Protein AF-A0A4R8RI60-F1 (afdb_monomer)

pLDDT: mean 94.23, std 3.56, range [72.38, 98.56]

Structure (mmCIF, N/CA/C/O backbone):
data_AF-A0A4R8RI60-F1
#
_entry.id   AF-A0A4R8RI60-F1
#
loop_
_atom_site.group_PDB
_atom_site.id
_atom_site.type_symbol
_atom_site.label_atom_id
_atom_site.label_alt_id
_atom_site.label_comp_id
_atom_site.label_asym_id
_atom_site.label_entity_id
_atom_site.label_seq_id
_atom_site.pdbx_PDB_ins_code
_atom_site.Cartn_x
_atom_site.Cartn_y
_atom_site.Cartn_z
_atom_site.occupancy
_atom_site.B_iso_or_equiv
_atom_site.auth_seq_id
_atom_site.auth_comp_id
_atom_site.auth_asym_id
_atom_site.auth_atom_id
_atom_site.pdbx_PDB_model_num
ATOM 1 N N . MET A 1 1 ? -1.796 17.249 -9.028 1.00 81.56 1 MET A N 1
ATOM 2 C CA . MET A 1 1 ? -2.046 16.833 -10.433 1.00 81.56 1 MET A CA 1
ATOM 3 C C . MET A 1 1 ? -3.137 15.763 -10.494 1.00 81.56 1 MET A C 1
ATOM 5 O O . MET A 1 1 ? -3.587 15.323 -9.443 1.00 81.56 1 MET A O 1
ATOM 9 N N . GLU A 1 2 ? -3.568 15.340 -11.691 1.00 94.56 2 GLU A N 1
ATOM 10 C CA . GLU A 1 2 ? -4.507 14.212 -11.877 1.00 94.56 2 GLU A CA 1
ATOM 11 C C . GLU A 1 2 ? -4.048 12.953 -11.120 1.00 94.56 2 GLU A C 1
ATOM 13 O O . GLU A 1 2 ? -4.839 12.327 -10.418 1.00 94.56 2 GLU A O 1
ATOM 18 N N . ILE A 1 3 ? -2.743 12.655 -11.160 1.00 94.75 3 ILE A N 1
ATOM 19 C CA . ILE A 1 3 ? -2.141 11.524 -10.442 1.00 94.75 3 ILE A CA 1
ATOM 20 C C . ILE A 1 3 ? -2.345 11.604 -8.921 1.00 94.75 3 ILE A C 1
ATOM 22 O O . ILE A 1 3 ? -2.691 10.605 -8.296 1.00 94.75 3 ILE A O 1
ATOM 26 N N . ASP A 1 4 ? -2.207 12.785 -8.316 1.00 95.25 4 ASP A N 1
ATOM 27 C CA . ASP A 1 4 ? -2.371 12.947 -6.865 1.00 95.25 4 ASP A CA 1
ATOM 28 C C . ASP A 1 4 ? -3.836 12.841 -6.450 1.00 95.25 4 ASP A C 1
ATOM 30 O O . ASP A 1 4 ? -4.146 12.285 -5.398 1.00 95.25 4 ASP A O 1
ATOM 34 N N . ALA A 1 5 ? -4.750 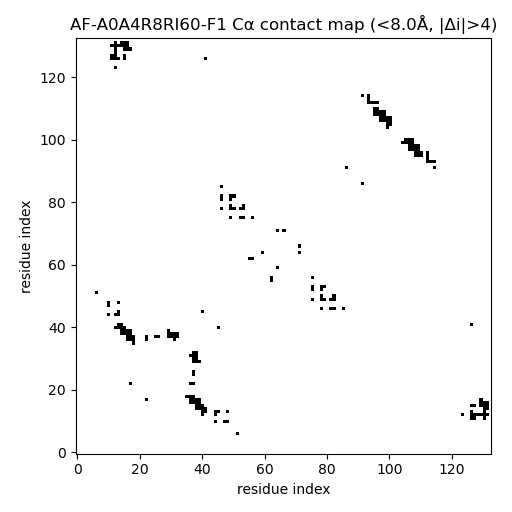13.333 -7.291 1.00 96.38 5 ALA A N 1
ATOM 35 C CA . ALA A 1 5 ? -6.180 13.160 -7.076 1.00 96.38 5 ALA A CA 1
ATOM 36 C C . ALA A 1 5 ? -6.574 11.674 -7.144 1.00 96.38 5 ALA A C 1
ATOM 38 O O . ALA A 1 5 ? -7.338 11.205 -6.298 1.00 96.38 5 ALA A O 1
ATOM 39 N N . ALA A 1 6 ? -6.005 10.920 -8.091 1.00 97.00 6 ALA A N 1
ATOM 40 C CA . ALA A 1 6 ? -6.218 9.481 -8.203 1.00 97.00 6 ALA A CA 1
ATOM 41 C C . ALA A 1 6 ? -5.693 8.724 -6.970 1.00 97.00 6 ALA A C 1
ATOM 43 O O . ALA A 1 6 ? -6.428 7.922 -6.395 1.00 97.00 6 ALA A O 1
ATOM 44 N N . TRP A 1 7 ? -4.475 9.024 -6.502 1.00 96.94 7 TRP A N 1
ATOM 45 C CA . TRP A 1 7 ? -3.923 8.420 -5.280 1.00 96.94 7 TRP A CA 1
ATOM 46 C C . TRP A 1 7 ? -4.722 8.780 -4.030 1.00 96.94 7 TRP A C 1
ATOM 48 O O . TRP A 1 7 ? -5.006 7.906 -3.214 1.00 96.94 7 TRP A O 1
ATOM 58 N N . LYS A 1 8 ? -5.152 10.038 -3.897 1.00 94.19 8 LYS A N 1
ATOM 59 C CA . LYS A 1 8 ? -6.011 10.464 -2.787 1.00 94.19 8 LYS A CA 1
ATOM 60 C C . LYS A 1 8 ? -7.351 9.725 -2.792 1.00 94.19 8 LYS A C 1
ATOM 62 O O . LYS A 1 8 ? -7.833 9.341 -1.733 1.00 94.19 8 LYS A O 1
ATOM 67 N N . SER A 1 9 ? -7.944 9.507 -3.968 1.00 94.94 9 SER A N 1
ATOM 68 C CA . SER A 1 9 ? -9.167 8.709 -4.092 1.00 94.94 9 SER A CA 1
ATOM 69 C C . SER A 1 9 ? -8.929 7.241 -3.742 1.00 94.94 9 SER A C 1
ATOM 71 O O . SER A 1 9 ? -9.738 6.658 -3.027 1.00 94.94 9 SER A O 1
ATOM 73 N N . LEU A 1 10 ? -7.821 6.657 -4.207 1.00 95.69 10 LEU A N 1
ATOM 74 C CA . LEU A 1 10 ? -7.466 5.264 -3.942 1.00 95.69 10 LEU A CA 1
ATOM 75 C C . LEU A 1 10 ? -7.226 4.994 -2.450 1.00 95.69 10 LEU A C 1
ATOM 77 O O . LEU A 1 10 ? -7.577 3.922 -1.974 1.00 95.69 10 LEU A O 1
ATOM 81 N N . LEU A 1 11 ? -6.652 5.958 -1.727 1.00 95.50 11 LEU A N 1
ATOM 82 C CA . LEU A 1 11 ? -6.339 5.856 -0.297 1.00 95.50 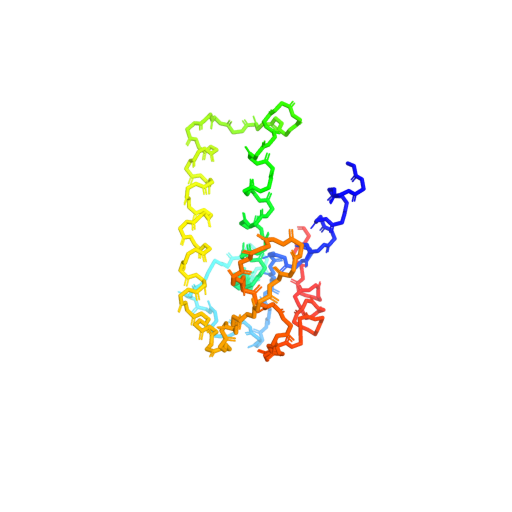11 LEU A CA 1
ATOM 83 C C . LEU A 1 11 ? -7.493 6.278 0.622 1.00 95.50 11 LEU A C 1
ATOM 85 O O . LEU A 1 11 ? -7.338 6.302 1.845 1.00 95.50 11 LEU A O 1
ATOM 89 N N . LYS A 1 12 ? -8.669 6.589 0.072 1.00 93.31 12 LYS A N 1
ATOM 90 C CA . LYS A 1 12 ? -9.867 6.779 0.889 1.00 93.31 12 LYS A CA 1
ATOM 91 C C . LYS A 1 12 ? -10.157 5.469 1.636 1.00 93.31 12 LYS A C 1
ATOM 93 O O . LYS A 1 12 ? -10.212 4.409 1.024 1.00 93.31 12 LYS A O 1
ATOM 98 N N . GLY A 1 13 ? -10.292 5.535 2.959 1.00 90.50 13 GLY A N 1
ATOM 99 C CA . GLY A 1 13 ? -10.374 4.344 3.819 1.00 90.50 13 GLY A CA 1
ATOM 100 C C . GLY A 1 13 ? -9.029 3.855 4.370 1.00 90.50 13 GLY A C 1
ATOM 101 O O . GLY A 1 13 ? -8.978 2.796 4.985 1.00 90.50 13 GLY A O 1
ATOM 102 N N . GLN A 1 14 ? -7.930 4.596 4.173 1.00 92.94 14 GLN A N 1
ATOM 103 C CA . GLN A 1 14 ? -6.637 4.269 4.791 1.00 92.94 14 GLN A CA 1
ATOM 104 C C . GLN A 1 14 ? -6.705 4.241 6.319 1.00 92.94 14 GLN A C 1
ATOM 106 O O . GLN A 1 14 ? -6.113 3.363 6.940 1.00 92.94 14 GLN A O 1
ATOM 111 N N . TYR A 1 15 ? -7.436 5.186 6.905 1.00 93.19 15 TYR A N 1
ATOM 112 C CA . TYR A 1 15 ? -7.721 5.233 8.332 1.00 93.19 15 TYR A CA 1
ATOM 113 C C . TYR A 1 15 ? -9.219 5.059 8.526 1.00 93.19 15 TYR A C 1
ATOM 115 O O . TYR A 1 15 ? -10.021 5.715 7.855 1.00 93.19 15 TYR A O 1
ATOM 123 N N . MET A 1 16 ? -9.588 4.153 9.418 1.00 94.12 16 MET A N 1
ATOM 124 C CA . MET A 1 16 ? -10.966 3.743 9.625 1.00 94.12 16 MET A CA 1
ATOM 125 C C . MET A 1 16 ? -11.308 3.781 11.106 1.00 94.12 16 MET A C 1
ATOM 127 O O . MET A 1 16 ? -10.444 3.578 11.961 1.00 94.12 16 MET A O 1
ATOM 131 N N . ASN A 1 17 ? -12.590 3.977 11.389 1.00 94.31 17 ASN A N 1
ATOM 132 C CA . ASN A 1 17 ? -13.138 3.928 12.735 1.00 94.31 17 ASN A CA 1
ATOM 133 C C . ASN A 1 17 ? -14.124 2.764 12.846 1.00 94.31 17 ASN A C 1
ATOM 135 O O . ASN A 1 17 ? -15.140 2.744 12.154 1.00 94.31 17 ASN A O 1
ATOM 139 N N . LEU A 1 18 ? -13.849 1.820 13.747 1.00 94.19 18 LEU A N 1
ATOM 140 C CA . LEU A 1 18 ? -14.807 0.780 14.119 1.00 94.19 18 LEU A CA 1
ATOM 141 C C . LEU A 1 18 ? -15.616 1.215 15.337 1.00 94.19 18 LEU A C 1
ATOM 143 O O . LEU A 1 18 ? -15.089 1.819 16.279 1.00 94.19 18 LEU A O 1
ATOM 147 N N . VAL A 1 19 ? -16.900 0.858 15.336 1.00 92.12 19 VAL A N 1
ATOM 148 C CA . VAL A 1 19 ? -17.859 1.245 16.376 1.00 92.12 19 VAL A CA 1
ATOM 149 C C . VAL A 1 19 ? -18.725 0.071 16.824 1.00 92.12 19 VAL A C 1
ATOM 151 O O . VAL A 1 19 ? -18.872 -0.936 16.133 1.00 92.12 19 VAL A O 1
ATOM 154 N N . GLY A 1 20 ? -19.323 0.201 18.010 1.00 88.12 20 GLY A N 1
ATOM 155 C CA . GLY A 1 20 ? -20.272 -0.779 18.538 1.00 88.12 20 GLY A CA 1
ATOM 156 C C . GLY A 1 20 ? -19.705 -2.201 18.607 1.00 88.12 20 GLY A C 1
ATOM 157 O O . GLY A 1 20 ? -18.579 -2.419 19.054 1.00 88.12 20 GLY A O 1
ATOM 158 N N . ASN A 1 21 ? -20.502 -3.178 18.168 1.00 90.94 21 ASN A N 1
ATOM 159 C CA . ASN A 1 21 ? -20.146 -4.598 18.251 1.00 90.94 21 ASN A CA 1
ATOM 160 C C . ASN A 1 21 ? -18.989 -4.987 17.319 1.00 90.94 21 ASN A C 1
ATOM 162 O O . ASN A 1 21 ? -18.258 -5.929 17.627 1.00 90.94 21 ASN A O 1
ATOM 166 N N . GLU A 1 22 ? -18.800 -4.272 16.209 1.00 91.31 22 GLU A N 1
ATOM 167 C CA . GLU A 1 22 ? -17.715 -4.534 15.258 1.00 91.31 22 GLU A CA 1
ATOM 168 C C . GLU A 1 22 ? -16.338 -4.292 15.889 1.00 91.31 22 GLU A C 1
ATOM 170 O O . GLU A 1 22 ? -15.397 -5.052 15.668 1.00 91.31 22 GLU A O 1
ATOM 175 N N . ALA A 1 23 ? -16.244 -3.304 16.781 1.00 93.25 23 ALA A N 1
ATOM 176 C CA . ALA A 1 23 ? -15.014 -2.967 17.487 1.00 93.25 23 ALA A CA 1
ATOM 177 C C . ALA A 1 23 ? -14.704 -3.872 18.693 1.00 93.25 23 ALA A C 1
ATOM 179 O O . ALA A 1 23 ? -13.689 -3.680 19.359 1.00 93.25 23 ALA A O 1
ATOM 180 N N . SER A 1 24 ? -15.557 -4.854 19.005 1.00 92.62 24 SER A N 1
ATOM 181 C CA . SER A 1 24 ? -15.422 -5.684 20.214 1.00 92.62 24 SER A CA 1
ATOM 182 C C . SER A 1 24 ? -14.073 -6.406 20.309 1.00 92.62 24 SER A C 1
ATOM 184 O O . SER A 1 24 ? -13.505 -6.503 21.395 1.00 92.62 24 SER A O 1
ATOM 186 N N . SER A 1 25 ? -13.524 -6.843 19.174 1.00 92.81 25 SER A N 1
ATOM 187 C CA . SER A 1 25 ? -12.201 -7.480 19.096 1.00 92.81 25 SER A CA 1
ATOM 188 C C . SER A 1 25 ? -11.026 -6.499 19.192 1.00 92.81 25 SER A C 1
ATOM 190 O O . SER A 1 25 ? -9.895 -6.927 19.399 1.00 92.81 25 SER A O 1
ATOM 192 N N . MET A 1 26 ? -11.273 -5.194 19.055 1.00 94.19 26 MET A N 1
ATOM 193 C CA . MET A 1 26 ? -10.241 -4.152 19.057 1.00 94.19 26 MET A CA 1
ATOM 194 C C . MET A 1 26 ? -10.021 -3.519 20.436 1.00 94.19 26 MET A C 1
ATOM 196 O O . MET A 1 26 ? -9.059 -2.772 20.635 1.00 94.19 26 MET A O 1
ATOM 200 N N . VAL A 1 27 ? -10.883 -3.816 21.412 1.00 92.25 27 VAL A N 1
ATOM 201 C CA . VAL A 1 27 ? -10.786 -3.270 22.771 1.00 92.25 27 VAL A CA 1
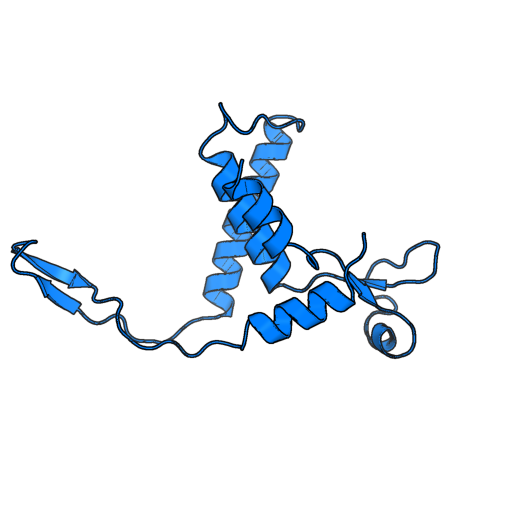ATOM 202 C C . VAL A 1 27 ? -9.464 -3.693 23.417 1.00 92.25 27 VAL A C 1
ATOM 204 O O . VAL A 1 27 ? -9.208 -4.877 23.602 1.00 92.25 27 VAL A O 1
ATOM 207 N N . GLY A 1 28 ? -8.622 -2.716 23.763 1.00 92.50 28 GLY A N 1
ATOM 208 C CA . GLY A 1 28 ? -7.294 -2.957 24.345 1.00 92.50 28 GLY A CA 1
ATOM 209 C C . GLY A 1 28 ? -6.209 -3.353 23.335 1.00 92.50 28 GLY A C 1
ATOM 210 O O . GLY A 1 28 ? -5.059 -3.517 23.732 1.00 92.50 28 GLY A O 1
ATOM 211 N N . HIS A 1 29 ? -6.549 -3.469 22.048 1.00 93.50 29 HIS A N 1
ATOM 212 C CA . HIS A 1 29 ? -5.621 -3.830 20.971 1.00 93.50 29 HIS A CA 1
ATOM 213 C C . HIS A 1 29 ? -5.298 -2.670 20.025 1.00 93.50 29 HIS A C 1
ATOM 215 O O . HIS A 1 29 ? -4.325 -2.752 19.279 1.00 93.50 29 HIS A O 1
ATOM 221 N N . THR A 1 30 ? -6.079 -1.591 20.065 1.00 93.94 30 THR A N 1
ATOM 222 C CA . THR A 1 30 ? -5.822 -0.378 19.286 1.00 93.94 30 THR A CA 1
ATOM 223 C C . THR A 1 30 ? -6.178 0.886 20.068 1.00 93.94 30 THR A C 1
ATOM 225 O O . THR A 1 30 ? -6.713 0.827 21.180 1.00 93.94 30 THR A O 1
ATOM 228 N N . TRP A 1 31 ? -5.864 2.036 19.476 1.00 93.25 31 TRP A N 1
ATOM 229 C CA . TRP A 1 31 ? -6.214 3.345 19.998 1.00 93.25 31 TRP A CA 1
ATOM 230 C C . TRP A 1 31 ? -7.726 3.582 19.952 1.00 93.25 31 TRP A C 1
ATOM 232 O O . TRP A 1 31 ? -8.393 3.300 18.953 1.00 93.25 31 TRP A O 1
ATOM 242 N N . LYS A 1 32 ? -8.254 4.134 21.045 1.00 94.12 32 LYS A N 1
ATOM 243 C CA . LYS A 1 32 ? -9.639 4.580 21.152 1.00 94.12 32 LYS A CA 1
ATOM 244 C C . LYS A 1 32 ? -9.658 6.103 21.191 1.00 94.12 32 LYS A C 1
ATOM 246 O O . LYS A 1 32 ? -9.012 6.683 22.061 1.00 94.12 32 LYS A O 1
ATOM 251 N N . ASP A 1 33 ? -10.384 6.724 20.269 1.00 90.38 33 ASP A N 1
ATOM 252 C CA . ASP A 1 33 ? -10.509 8.180 20.213 1.00 90.38 33 ASP A CA 1
ATOM 253 C C . ASP A 1 33 ? -11.459 8.730 21.297 1.00 90.38 33 ASP A C 1
ATOM 255 O O . ASP A 1 33 ? -12.162 7.983 21.990 1.00 90.38 33 ASP A O 1
ATOM 259 N N . ASP A 1 34 ? -11.502 10.057 21.432 1.00 91.06 34 ASP A N 1
ATOM 260 C CA . ASP A 1 34 ? -12.320 10.749 22.440 1.00 91.06 34 ASP A CA 1
ATOM 261 C C . ASP A 1 34 ? -13.837 10.574 22.225 1.00 91.06 34 ASP A C 1
ATOM 263 O O . ASP A 1 34 ? -14.627 10.764 23.151 1.00 91.06 34 ASP A O 1
ATOM 267 N N . HIS A 1 35 ? -14.260 10.174 21.021 1.00 89.25 35 HIS A N 1
ATOM 268 C CA . HIS A 1 35 ? -15.655 9.865 20.689 1.00 89.25 35 HIS A CA 1
ATOM 269 C C . HIS A 1 35 ? -16.003 8.391 20.945 1.00 89.25 35 HIS A C 1
ATOM 271 O O . HIS A 1 35 ? -17.157 7.983 20.812 1.00 89.25 35 HIS A O 1
ATOM 277 N N . GLY A 1 36 ? -15.015 7.592 21.347 1.00 89.44 36 GLY A N 1
ATOM 278 C CA . GLY A 1 36 ? -15.152 6.185 21.662 1.00 89.44 36 GLY A CA 1
ATOM 279 C C . GLY A 1 36 ? -15.047 5.239 20.469 1.00 89.44 36 GLY A C 1
ATOM 280 O O . GLY A 1 36 ? -15.363 4.057 20.634 1.00 89.44 36 GLY A O 1
ATOM 281 N N . ASN A 1 37 ? -14.590 5.727 19.315 1.00 92.50 37 ASN A N 1
ATOM 282 C CA . ASN A 1 37 ? -14.303 4.910 18.142 1.00 92.50 37 ASN A CA 1
ATOM 283 C C . ASN A 1 37 ? -12.945 4.224 18.289 1.00 92.50 37 ASN A C 1
ATOM 285 O O . ASN A 1 37 ? -12.037 4.762 18.923 1.00 92.50 37 ASN A O 1
ATOM 289 N N . TYR A 1 38 ? -12.792 3.057 17.671 1.00 95.12 38 TYR A N 1
ATOM 290 C CA . TYR A 1 38 ? -11.527 2.327 17.649 1.00 95.12 38 TYR A CA 1
ATOM 291 C C . TYR A 1 38 ? -10.864 2.499 16.291 1.00 95.12 38 TYR A C 1
ATOM 293 O O . TYR A 1 38 ? -11.422 2.100 15.267 1.00 95.12 38 TYR A O 1
ATOM 301 N N . GLU A 1 39 ? -9.683 3.104 16.293 1.00 94.06 39 GLU A N 1
ATOM 302 C CA . GLU A 1 39 ? -8.957 3.424 15.071 1.00 94.06 39 GLU A CA 1
ATOM 303 C C . GLU A 1 39 ? -8.248 2.185 14.537 1.00 94.06 39 GLU A C 1
ATOM 305 O O . GLU A 1 39 ? -7.531 1.498 15.265 1.00 94.06 39 GLU A O 1
ATOM 310 N N . VAL A 1 40 ? -8.425 1.896 13.254 1.00 94.25 40 VAL A N 1
ATOM 311 C CA . VAL A 1 40 ? -7.759 0.781 12.578 1.00 94.25 40 VAL A CA 1
ATOM 312 C C . VAL A 1 40 ? -7.432 1.158 11.135 1.00 94.25 40 VAL A C 1
ATOM 314 O O . VAL A 1 40 ? -7.997 2.090 10.563 1.00 94.25 40 VAL A O 1
ATOM 317 N N . ALA A 1 41 ? -6.537 0.396 10.521 1.00 93.69 41 ALA A N 1
ATOM 318 C CA . ALA A 1 41 ? -6.261 0.453 9.094 1.00 93.69 41 ALA A CA 1
ATOM 319 C C . ALA A 1 41 ? -6.268 -0.970 8.541 1.00 93.69 41 ALA A C 1
ATOM 321 O O . ALA A 1 41 ? -5.794 -1.898 9.200 1.00 93.69 41 ALA A O 1
ATOM 322 N N . LEU A 1 42 ? -6.782 -1.153 7.325 1.00 95.38 42 LEU A N 1
ATOM 323 C CA . LEU A 1 42 ? -6.497 -2.387 6.604 1.00 95.38 42 LEU A CA 1
ATOM 324 C C . LEU A 1 42 ? -5.045 -2.369 6.141 1.00 95.38 42 LEU A C 1
ATOM 326 O O . LEU A 1 42 ? -4.596 -1.388 5.548 1.00 95.38 42 LEU A O 1
ATOM 330 N N . ASP A 1 43 ? -4.360 -3.493 6.333 1.00 95.69 43 ASP A N 1
ATOM 331 C CA . ASP A 1 43 ? -2.978 -3.702 5.898 1.00 95.69 43 ASP A CA 1
ATOM 332 C C . ASP A 1 43 ? -2.763 -3.264 4.440 1.00 95.69 43 ASP A C 1
ATOM 334 O O . ASP A 1 43 ? -1.940 -2.396 4.178 1.00 95.69 43 ASP A O 1
ATOM 338 N N . VAL A 1 44 ? -3.620 -3.722 3.517 1.00 96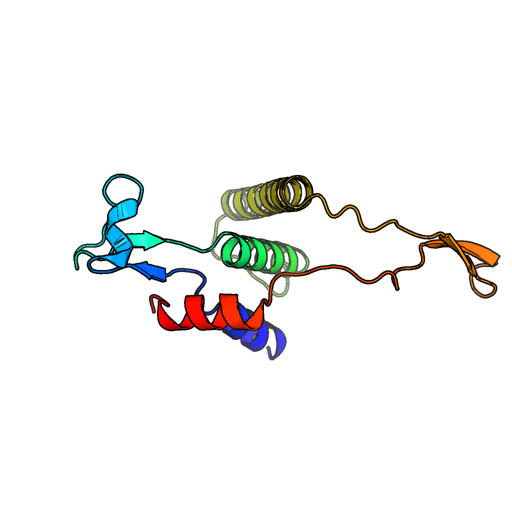.38 44 VAL A N 1
ATOM 339 C CA . VAL A 1 44 ? -3.550 -3.367 2.087 1.00 96.38 44 VAL A CA 1
ATOM 340 C C . VAL A 1 44 ? -3.634 -1.858 1.823 1.00 96.38 44 VAL A C 1
ATOM 342 O O . VAL A 1 44 ? -3.021 -1.361 0.878 1.00 96.38 44 VAL A O 1
ATOM 345 N N . MET A 1 45 ? -4.366 -1.108 2.652 1.00 96.94 45 MET A N 1
ATOM 346 C CA . MET A 1 45 ? -4.466 0.344 2.506 1.00 96.94 45 MET A CA 1
ATOM 347 C C . MET A 1 45 ? -3.197 1.033 3.011 1.00 96.94 45 MET A C 1
ATOM 349 O O . MET A 1 45 ? -2.733 1.992 2.392 1.00 96.94 45 MET A O 1
ATOM 353 N N . HIS A 1 46 ? -2.587 0.512 4.080 1.00 97.12 46 HIS A N 1
ATOM 354 C CA . HIS A 1 46 ? -1.271 0.962 4.524 1.00 97.12 46 HIS A CA 1
ATOM 355 C C . HIS A 1 46 ? -0.179 0.613 3.499 1.00 97.12 46 HIS A C 1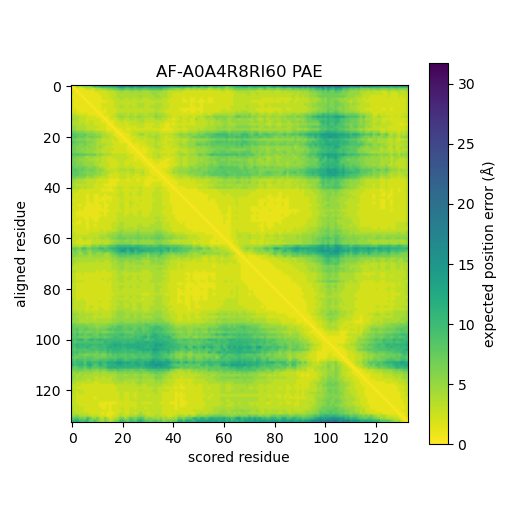
ATOM 357 O O . HIS A 1 46 ? 0.628 1.473 3.154 1.00 97.12 46 HIS A O 1
ATOM 363 N N . THR A 1 47 ? -0.210 -0.586 2.909 1.00 97.62 47 THR A N 1
ATOM 364 C CA . THR A 1 47 ? 0.690 -0.980 1.817 1.00 97.62 47 THR A CA 1
ATOM 365 C C . THR A 1 47 ? 0.577 -0.020 0.630 1.00 97.62 47 THR A C 1
ATOM 367 O O . THR A 1 47 ? 1.596 0.428 0.106 1.00 97.62 47 THR A O 1
ATOM 370 N N . LEU A 1 48 ? -0.640 0.355 0.213 1.00 97.88 48 LEU A N 1
ATOM 371 C CA . LEU A 1 48 ? -0.841 1.334 -0.863 1.00 97.88 48 LEU A CA 1
ATOM 372 C C . LEU A 1 48 ? -0.316 2.728 -0.495 1.00 97.88 48 LEU A C 1
ATOM 374 O O . LEU A 1 48 ? 0.275 3.397 -1.346 1.00 97.88 48 LEU A O 1
ATOM 378 N N . HIS A 1 49 ? -0.474 3.158 0.760 1.00 97.31 49 HIS A N 1
ATOM 379 C CA . HIS A 1 49 ? 0.150 4.388 1.260 1.00 97.31 49 HIS A CA 1
ATOM 380 C C . HIS A 1 49 ? 1.674 4.320 1.147 1.00 97.31 49 HIS A C 1
ATOM 382 O O . HIS A 1 49 ? 2.285 5.263 0.646 1.00 97.31 49 HIS A O 1
ATOM 388 N N . CYS A 1 50 ? 2.283 3.193 1.524 1.00 98.06 50 CYS A N 1
ATOM 389 C CA . CYS A 1 50 ? 3.721 2.975 1.387 1.00 98.06 50 CYS A CA 1
ATOM 390 C C . CYS A 1 50 ? 4.181 3.065 -0.074 1.00 98.06 50 CYS A C 1
ATOM 392 O O . CYS A 1 50 ? 5.175 3.735 -0.357 1.00 98.06 50 CYS A O 1
ATOM 394 N N . VAL A 1 51 ? 3.443 2.464 -1.018 1.00 98.31 51 VAL A N 1
ATOM 395 C CA . VAL A 1 51 ? 3.736 2.602 -2.458 1.00 98.31 51 VAL A CA 1
ATOM 396 C C . VAL A 1 51 ? 3.685 4.070 -2.884 1.00 98.31 51 VAL A C 1
ATOM 398 O O . VAL A 1 51 ? 4.598 4.546 -3.558 1.00 98.31 51 VAL A O 1
ATOM 401 N N . ASN A 1 52 ? 2.654 4.812 -2.470 1.00 97.75 52 ASN A N 1
ATOM 402 C CA . ASN A 1 52 ? 2.531 6.229 -2.806 1.00 97.75 52 ASN A CA 1
ATOM 403 C C . ASN A 1 52 ? 3.663 7.073 -2.195 1.00 97.75 52 ASN A C 1
ATOM 405 O O . ASN A 1 52 ? 4.188 7.962 -2.860 1.00 97.75 52 ASN A O 1
ATOM 409 N N . LYS A 1 53 ? 4.078 6.775 -0.958 1.00 96.81 53 LYS A N 1
ATOM 410 C CA . LYS A 1 53 ? 5.204 7.452 -0.302 1.00 96.81 53 LYS A CA 1
ATOM 411 C C . LYS A 1 53 ? 6.518 7.224 -1.039 1.00 96.81 53 LYS A C 1
ATOM 413 O O . LYS A 1 53 ? 7.233 8.189 -1.293 1.00 96.81 53 LYS A O 1
ATOM 418 N N . VAL A 1 54 ? 6.802 5.991 -1.459 1.00 97.69 54 VAL A N 1
ATOM 419 C CA . VAL A 1 54 ? 7.981 5.698 -2.289 1.00 97.69 54 VAL A CA 1
ATOM 420 C C . VAL A 1 54 ? 7.885 6.413 -3.638 1.00 97.69 54 VAL A C 1
ATOM 422 O O . VAL A 1 54 ? 8.852 7.043 -4.047 1.00 97.69 54 VAL A O 1
ATOM 425 N N . ARG A 1 55 ? 6.720 6.388 -4.302 1.00 96.88 55 ARG A N 1
ATOM 426 C CA . ARG A 1 55 ? 6.487 7.109 -5.568 1.00 96.88 55 ARG A CA 1
ATOM 427 C C . ARG A 1 55 ? 6.826 8.595 -5.449 1.00 96.88 55 ARG A C 1
ATOM 429 O O . ARG A 1 55 ? 7.498 9.122 -6.326 1.00 96.88 55 ARG A O 1
ATOM 436 N N . MET A 1 56 ? 6.344 9.261 -4.401 1.00 95.94 56 MET A N 1
ATOM 437 C CA . MET A 1 56 ? 6.594 10.689 -4.180 1.00 95.94 56 MET A CA 1
ATOM 438 C C . MET A 1 56 ? 8.075 10.965 -3.887 1.00 95.94 56 MET A C 1
ATOM 440 O O . MET A 1 56 ? 8.638 11.901 -4.442 1.00 95.94 56 MET A O 1
ATOM 444 N N . ALA A 1 57 ? 8.734 10.104 -3.107 1.00 95.56 57 ALA A N 1
ATOM 445 C CA . ALA A 1 57 ? 10.156 10.236 -2.784 1.00 95.56 57 ALA A CA 1
ATOM 446 C C . ALA A 1 57 ? 11.097 10.102 -4.002 1.00 95.56 57 ALA A C 1
ATOM 448 O O . ALA A 1 57 ? 12.257 10.507 -3.922 1.00 95.56 57 ALA A O 1
ATOM 449 N N . LEU A 1 58 ? 10.626 9.545 -5.126 1.00 96.19 58 LEU A N 1
ATOM 450 C CA . LEU A 1 58 ? 11.392 9.473 -6.377 1.00 96.19 58 LEU A CA 1
ATOM 451 C C . LEU A 1 58 ? 11.481 10.818 -7.118 1.00 96.19 58 LEU A C 1
ATOM 453 O O . LEU A 1 58 ? 12.310 10.942 -8.017 1.00 96.19 58 LEU A O 1
ATOM 457 N N . ASP A 1 59 ? 10.661 11.809 -6.755 1.00 95.19 59 ASP A N 1
ATOM 458 C CA . ASP A 1 59 ? 10.664 13.147 -7.358 1.00 95.19 59 ASP A CA 1
ATOM 459 C C . ASP A 1 59 ? 10.639 14.240 -6.267 1.00 95.19 59 ASP A C 1
ATOM 461 O O . ASP A 1 59 ? 9.607 14.875 -6.027 1.00 95.19 59 ASP A O 1
ATOM 465 N N . PRO A 1 60 ? 11.765 14.447 -5.557 1.00 91.75 60 PRO A N 1
ATOM 466 C CA . PRO A 1 60 ? 11.847 15.389 -4.438 1.00 91.75 60 PRO A CA 1
ATOM 467 C C . PRO A 1 60 ? 11.790 16.865 -4.867 1.00 91.75 60 PRO A C 1
ATOM 469 O O . PRO A 1 60 ? 11.512 17.735 -4.039 1.00 91.75 60 PRO A O 1
ATOM 472 N N . ASP A 1 61 ? 12.051 17.163 -6.144 1.00 92.94 61 ASP A N 1
ATOM 473 C CA . ASP A 1 61 ? 11.937 18.521 -6.682 1.00 92.94 61 ASP A CA 1
ATOM 474 C C . ASP A 1 61 ? 10.464 18.932 -6.808 1.00 92.94 61 ASP A C 1
ATOM 476 O O . ASP A 1 61 ? 10.105 20.081 -6.514 1.00 92.94 61 ASP A O 1
ATOM 480 N N . TYR A 1 62 ? 9.607 17.984 -7.205 1.00 93.31 62 TYR A N 1
ATOM 481 C CA . TYR A 1 62 ? 8.164 18.173 -7.291 1.00 93.31 62 TYR A CA 1
ATOM 482 C C . TYR A 1 62 ? 7.464 17.991 -5.935 1.00 93.31 62 TYR A C 1
ATOM 484 O O . TYR A 1 62 ? 6.707 18.867 -5.505 1.00 93.31 62 TYR A O 1
ATOM 492 N N . TYR A 1 63 ? 7.714 16.876 -5.240 1.00 93.44 63 TYR A N 1
ATOM 493 C CA . TYR A 1 63 ? 7.114 16.565 -3.940 1.00 93.44 63 TYR A CA 1
ATOM 494 C C . TYR A 1 63 ? 8.009 17.057 -2.807 1.00 93.44 63 TYR A C 1
ATOM 496 O O . TYR A 1 63 ? 8.794 16.311 -2.224 1.00 93.44 63 TYR A O 1
ATOM 504 N N . LYS A 1 64 ? 7.872 18.341 -2.482 1.00 89.56 64 LYS A N 1
ATOM 505 C CA . LYS A 1 64 ? 8.582 18.927 -1.345 1.00 89.56 64 LYS A CA 1
ATOM 506 C C . LYS A 1 64 ? 8.004 18.413 -0.035 1.00 89.56 64 LYS A C 1
ATOM 508 O O . LYS A 1 64 ? 6.808 18.535 0.215 1.00 89.56 64 LYS A O 1
ATOM 513 N N . GLU A 1 65 ? 8.877 17.878 0.802 1.00 87.50 65 GLU A N 1
ATOM 514 C CA . GLU A 1 65 ? 8.506 17.320 2.096 1.00 87.50 65 GLU A CA 1
ATOM 515 C C . GLU A 1 65 ? 8.561 18.401 3.174 1.00 87.50 65 GLU A C 1
ATOM 517 O O . GLU A 1 65 ? 9.542 19.137 3.295 1.00 87.50 65 GLU A O 1
ATOM 522 N N . GLU A 1 66 ? 7.487 18.502 3.954 1.00 87.50 66 GLU A N 1
ATOM 523 C CA . GLU A 1 66 ? 7.411 19.414 5.104 1.00 87.50 66 GLU A CA 1
ATOM 524 C C . GLU A 1 66 ? 8.168 18.854 6.319 1.00 87.50 66 GLU A C 1
ATOM 526 O O . GLU A 1 66 ? 8.588 19.591 7.213 1.00 87.50 66 GLU A O 1
ATOM 531 N N . GLU A 1 67 ? 8.360 17.535 6.346 1.00 88.94 67 GLU A N 1
ATOM 532 C CA . GLU A 1 67 ? 9.131 16.835 7.362 1.00 88.94 67 GLU A CA 1
ATOM 533 C C . GLU A 1 67 ? 10.628 17.147 7.237 1.00 88.94 67 GLU A C 1
ATOM 535 O O . GLU A 1 67 ? 11.167 17.389 6.156 1.00 88.94 67 GLU A O 1
ATOM 540 N N . SER A 1 68 ? 11.356 17.062 8.356 1.00 94.12 68 SER A N 1
ATOM 541 C CA . SER A 1 68 ? 12.819 17.127 8.284 1.00 94.12 68 SER A CA 1
ATOM 542 C C . SER A 1 68 ? 13.367 15.997 7.391 1.00 94.12 68 SER A C 1
ATOM 544 O O . SER A 1 68 ? 12.825 14.885 7.435 1.00 94.12 68 SER A O 1
ATOM 546 N N . PRO A 1 69 ? 14.497 16.199 6.681 1.00 93.31 69 PRO A N 1
ATOM 547 C CA . PRO A 1 69 ? 15.068 15.178 5.797 1.00 93.31 69 PRO A CA 1
ATOM 548 C C . PRO A 1 69 ? 15.284 13.818 6.472 1.00 93.31 69 PRO A C 1
ATOM 550 O O . PRO A 1 69 ? 15.127 12.769 5.852 1.00 93.31 69 PRO A O 1
ATOM 553 N N . ARG A 1 70 ? 15.608 13.823 7.773 1.00 94.81 70 ARG A N 1
ATOM 554 C CA . ARG A 1 70 ? 15.781 12.605 8.571 1.00 94.81 70 ARG A CA 1
ATOM 555 C C . ARG A 1 70 ? 14.471 11.837 8.759 1.00 94.81 70 ARG A C 1
ATOM 557 O O . ARG A 1 70 ? 14.480 10.615 8.658 1.00 94.81 70 ARG A O 1
ATOM 564 N N . ILE A 1 71 ? 13.384 12.535 9.084 1.00 95.94 71 ILE A N 1
ATOM 565 C CA . ILE A 1 71 ? 12.075 11.910 9.319 1.00 95.94 71 ILE A CA 1
ATOM 566 C C . ILE A 1 71 ? 11.504 11.394 8.003 1.00 95.94 71 ILE A C 1
ATOM 568 O O . ILE A 1 71 ? 11.121 10.229 7.940 1.00 95.94 71 ILE A O 1
ATOM 572 N N . HIS A 1 72 ? 11.594 12.197 6.941 1.00 94.56 72 HIS A N 1
ATOM 573 C CA . HIS A 1 72 ? 11.184 11.768 5.610 1.00 94.56 72 HIS A CA 1
ATOM 574 C C . HIS A 1 72 ? 11.914 10.485 5.185 1.00 94.56 72 HIS A C 1
ATOM 576 O O . HIS A 1 72 ? 11.289 9.495 4.803 1.00 94.56 72 HIS A O 1
ATOM 582 N N . ARG A 1 73 ? 13.246 10.454 5.338 1.00 95.44 73 ARG A N 1
ATOM 583 C CA . ARG A 1 73 ? 14.042 9.266 5.017 1.00 95.44 73 ARG A CA 1
ATOM 584 C C . ARG A 1 73 ? 13.614 8.042 5.828 1.00 95.44 73 ARG A C 1
ATOM 586 O O . ARG A 1 73 ? 13.439 6.973 5.254 1.00 95.44 73 ARG A O 1
ATOM 593 N N . MET A 1 74 ? 13.421 8.204 7.138 1.00 97.19 74 MET A N 1
ATOM 594 C CA . MET A 1 74 ? 12.960 7.126 8.018 1.00 97.19 74 MET A CA 1
ATOM 595 C C . MET A 1 74 ? 11.599 6.573 7.574 1.00 97.19 74 MET A C 1
ATOM 597 O O . MET A 1 74 ? 11.406 5.359 7.578 1.00 97.19 74 MET A O 1
ATOM 601 N N . HIS A 1 75 ? 10.674 7.444 7.165 1.00 96.88 75 HIS A N 1
ATOM 602 C CA . HIS A 1 75 ? 9.355 7.047 6.679 1.00 96.88 75 HIS A CA 1
ATOM 603 C C . HIS A 1 75 ? 9.468 6.229 5.385 1.00 96.88 75 HIS A C 1
ATOM 605 O O . HIS A 1 75 ? 8.856 5.166 5.279 1.00 96.88 75 HIS A O 1
ATOM 611 N N . VAL A 1 76 ? 10.289 6.666 4.425 1.00 97.38 76 VAL A N 1
ATOM 612 C CA . VAL A 1 76 ? 10.513 5.928 3.170 1.00 97.38 76 VAL A CA 1
ATOM 613 C C . VAL A 1 76 ? 11.191 4.579 3.425 1.00 97.38 76 VAL A C 1
ATOM 615 O O . VAL A 1 76 ? 10.746 3.570 2.880 1.00 97.38 76 VAL A O 1
ATOM 618 N N . ASP A 1 77 ? 12.213 4.527 4.285 1.00 98.19 77 ASP A N 1
ATOM 619 C CA . ASP A 1 77 ? 12.896 3.274 4.636 1.00 98.19 77 ASP A CA 1
ATOM 620 C C . ASP A 1 77 ? 11.929 2.283 5.318 1.00 98.19 77 ASP A C 1
ATOM 622 O O . ASP A 1 77 ? 11.914 1.099 4.979 1.00 98.19 77 ASP A O 1
ATOM 626 N N . HIS A 1 78 ? 11.058 2.767 6.212 1.00 97.94 78 HIS A N 1
ATOM 627 C CA . HIS A 1 78 ? 9.991 1.959 6.808 1.00 97.94 78 HIS A CA 1
ATOM 628 C C . HIS A 1 78 ? 9.000 1.445 5.755 1.00 97.94 78 HIS A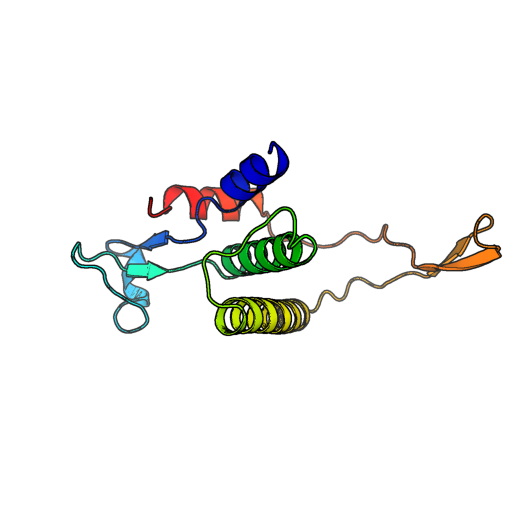 C 1
ATOM 630 O O . HIS A 1 78 ? 8.674 0.261 5.759 1.00 97.94 78 HIS A O 1
ATOM 636 N N . CYS A 1 79 ? 8.562 2.303 4.826 1.00 98.25 79 CYS A N 1
ATOM 637 C CA . CYS A 1 79 ? 7.665 1.901 3.740 1.00 98.25 79 CYS A CA 1
ATOM 638 C C . CYS A 1 79 ? 8.280 0.783 2.891 1.00 98.25 79 CYS A C 1
ATOM 640 O O . CYS A 1 79 ? 7.600 -0.187 2.565 1.00 98.25 79 CYS A O 1
ATOM 642 N N . LEU A 1 80 ? 9.564 0.895 2.546 1.00 98.50 80 LEU A N 1
ATOM 643 C CA . LEU A 1 80 ? 10.271 -0.118 1.764 1.00 98.50 80 LEU A CA 1
ATOM 644 C C . LEU A 1 80 ? 10.393 -1.450 2.512 1.00 98.50 80 LEU A C 1
ATOM 646 O O . LEU A 1 80 ? 10.147 -2.503 1.918 1.00 98.50 80 LEU A O 1
ATOM 650 N N . ASP A 1 81 ? 10.727 -1.427 3.805 1.00 98.56 81 ASP A N 1
ATOM 651 C CA . ASP A 1 81 ? 10.776 -2.658 4.596 1.00 98.56 81 ASP A CA 1
ATOM 652 C C . ASP A 1 81 ? 9.381 -3.281 4.769 1.00 98.56 81 ASP A C 1
ATOM 654 O O . ASP A 1 81 ? 9.229 -4.495 4.626 1.00 98.56 81 ASP A O 1
ATOM 658 N N . TYR A 1 82 ? 8.343 -2.468 4.972 1.00 98.06 82 TYR A N 1
ATOM 659 C CA . TYR A 1 82 ? 6.968 -2.955 5.061 1.00 98.06 82 TYR A CA 1
ATOM 660 C C . TYR A 1 82 ? 6.493 -3.598 3.755 1.00 98.06 82 TYR A C 1
ATOM 662 O O . TYR A 1 82 ? 5.897 -4.676 3.767 1.00 98.06 82 TYR A O 1
ATOM 670 N N . LEU A 1 83 ? 6.811 -2.991 2.607 1.00 98.56 83 LEU A N 1
ATOM 671 C CA . LEU A 1 83 ? 6.523 -3.559 1.288 1.00 98.56 83 LEU A CA 1
ATOM 672 C C . LEU A 1 83 ? 7.230 -4.907 1.096 1.00 98.56 83 LEU A C 1
ATOM 674 O O . LEU A 1 83 ? 6.600 -5.869 0.655 1.00 98.56 83 LEU A O 1
ATOM 678 N N . ARG A 1 84 ? 8.505 -5.017 1.492 1.00 98.38 84 ARG A N 1
ATOM 679 C CA . ARG A 1 84 ? 9.247 -6.289 1.478 1.00 98.38 84 ARG A CA 1
ATOM 680 C C . ARG A 1 84 ? 8.547 -7.352 2.329 1.00 98.38 84 ARG A C 1
ATOM 682 O O . ARG A 1 84 ? 8.367 -8.475 1.860 1.00 98.38 84 ARG A O 1
ATOM 689 N N . GLN A 1 85 ? 8.156 -7.017 3.560 1.00 98.31 85 GLN A N 1
ATOM 690 C CA . GLN A 1 85 ? 7.432 -7.935 4.449 1.00 98.31 85 GLN A CA 1
ATOM 691 C C . GLN A 1 85 ? 6.081 -8.344 3.858 1.00 98.31 85 GLN A C 1
ATOM 693 O O . GLN A 1 85 ? 5.736 -9.522 3.882 1.00 98.31 85 GLN A O 1
ATOM 698 N N . THR A 1 86 ? 5.355 -7.399 3.260 1.00 97.88 86 THR A N 1
ATOM 699 C CA . THR A 1 86 ? 4.059 -7.647 2.618 1.00 97.88 86 THR A CA 1
ATOM 700 C C . THR A 1 86 ? 4.200 -8.643 1.469 1.00 97.88 86 THR A C 1
ATOM 702 O O . THR A 1 86 ? 3.439 -9.607 1.405 1.00 97.88 86 THR A O 1
ATOM 705 N N . VAL A 1 87 ? 5.194 -8.463 0.592 1.00 97.75 87 VAL A N 1
ATOM 706 C CA . VAL A 1 87 ? 5.470 -9.385 -0.525 1.00 97.75 87 VAL A CA 1
ATOM 707 C C . VAL A 1 87 ? 5.809 -10.784 -0.009 1.00 97.75 87 VAL A C 1
ATOM 709 O O . VAL A 1 87 ? 5.273 -11.772 -0.508 1.00 97.75 87 VAL A O 1
ATOM 712 N N . GLN A 1 88 ? 6.644 -10.882 1.029 1.00 97.88 88 GLN A N 1
ATOM 713 C CA . GLN A 1 88 ? 6.975 -12.165 1.655 1.00 97.88 88 GLN A CA 1
ATOM 714 C C . GLN A 1 88 ? 5.769 -12.820 2.338 1.00 97.88 88 GLN A C 1
ATOM 716 O O . GLN A 1 88 ? 5.616 -14.033 2.266 1.00 97.88 88 GLN A O 1
ATOM 721 N N . CYS A 1 89 ? 4.897 -12.044 2.979 1.00 97.50 89 CYS A N 1
ATOM 722 C CA . CYS A 1 89 ? 3.696 -12.555 3.636 1.00 97.50 89 CYS A CA 1
ATOM 723 C C . CYS A 1 89 ? 2.691 -13.109 2.616 1.00 97.50 89 CYS A C 1
ATOM 725 O O . CYS A 1 89 ? 2.160 -14.202 2.799 1.00 97.50 89 CYS A O 1
ATOM 727 N N . HIS A 1 90 ? 2.471 -12.382 1.516 1.00 95.81 90 HIS A N 1
ATOM 728 C CA . HIS A 1 90 ? 1.549 -12.809 0.466 1.00 95.81 90 HIS A CA 1
ATOM 729 C C . HIS A 1 90 ? 2.070 -14.026 -0.308 1.00 95.81 90 HIS A C 1
ATOM 731 O O . HIS A 1 90 ? 1.251 -14.857 -0.691 1.00 95.81 90 HIS A O 1
ATOM 737 N N . SER A 1 91 ? 3.395 -14.144 -0.501 1.00 95.88 91 SER A N 1
ATOM 738 C CA . SER A 1 91 ? 4.061 -15.318 -1.094 1.00 95.88 91 SER A CA 1
ATOM 739 C C . SER A 1 91 ? 3.321 -15.872 -2.317 1.00 95.88 91 SER A C 1
ATOM 741 O O . SER A 1 91 ? 2.907 -17.030 -2.337 1.00 95.88 91 SER A O 1
ATOM 743 N N . ASP A 1 92 ? 3.117 -15.033 -3.333 1.00 95.12 92 ASP A N 1
ATOM 744 C CA . ASP A 1 92 ? 2.465 -15.474 -4.565 1.00 95.12 92 ASP A CA 1
ATOM 745 C C . ASP A 1 92 ? 3.311 -16.556 -5.257 1.00 95.12 92 ASP A C 1
ATOM 747 O O . ASP A 1 92 ? 4.458 -16.319 -5.639 1.00 95.12 92 ASP A O 1
ATOM 751 N N . LEU A 1 93 ? 2.744 -17.759 -5.378 1.00 94.31 93 LEU A N 1
ATOM 752 C CA . LEU A 1 93 ? 3.403 -18.936 -5.946 1.00 94.31 93 LEU A CA 1
ATOM 753 C C . LEU A 1 93 ? 3.148 -19.101 -7.451 1.00 94.31 93 LEU A C 1
ATOM 755 O O . LEU A 1 93 ? 3.529 -20.129 -8.015 1.00 94.31 93 LEU A O 1
ATOM 759 N N . THR A 1 94 ? 2.492 -18.134 -8.099 1.00 94.38 94 THR A N 1
ATOM 760 C CA . THR A 1 94 ? 2.281 -18.141 -9.553 1.00 94.38 94 THR A CA 1
ATOM 761 C C . THR A 1 94 ? 3.642 -18.235 -10.258 1.00 94.38 94 THR A C 1
ATOM 763 O O . THR A 1 94 ? 4.490 -17.360 -10.055 1.00 94.38 94 THR A O 1
ATOM 766 N N . PRO A 1 95 ? 3.911 -19.295 -11.048 1.00 92.06 95 PRO A N 1
ATOM 767 C CA . PRO A 1 95 ? 5.217 -19.475 -11.666 1.00 92.06 95 PRO A CA 1
ATOM 768 C C . PRO A 1 95 ? 5.548 -18.336 -12.627 1.00 92.06 95 PRO A C 1
ATOM 770 O O . PRO A 1 95 ? 4.743 -17.975 -13.476 1.00 92.06 95 PRO A O 1
ATOM 773 N N . MET A 1 96 ? 6.770 -17.818 -12.550 1.00 92.06 96 MET A N 1
ATOM 774 C CA . MET A 1 96 ? 7.299 -16.944 -13.591 1.00 92.06 96 MET A CA 1
ATOM 775 C C . MET A 1 96 ? 7.777 -17.814 -14.752 1.00 92.06 96 MET A C 1
ATOM 777 O O . MET A 1 96 ? 8.747 -18.566 -14.623 1.00 92.06 96 MET A O 1
ATOM 781 N N . VAL A 1 97 ? 7.079 -17.726 -15.879 1.00 93.75 97 VAL A N 1
ATOM 782 C CA . VAL A 1 97 ? 7.436 -18.460 -17.093 1.00 93.75 97 VAL A CA 1
ATOM 783 C C . VAL A 1 97 ? 8.488 -17.673 -17.864 1.00 93.75 97 VAL A C 1
ATOM 785 O O . VAL A 1 97 ? 8.524 -16.447 -17.828 1.00 93.75 97 VAL A O 1
ATOM 788 N N . PHE A 1 98 ? 9.371 -18.381 -18.559 1.00 95.44 98 PHE A N 1
ATOM 789 C CA . PHE A 1 98 ? 10.375 -17.783 -19.429 1.00 95.44 98 PHE A CA 1
ATOM 790 C C . PHE A 1 98 ? 10.124 -18.202 -20.876 1.00 95.44 98 PHE A C 1
ATOM 792 O O . PHE A 1 98 ? 9.888 -19.379 -21.150 1.00 95.44 98 PHE A O 1
ATOM 799 N N . SER A 1 99 ? 10.200 -17.251 -21.804 1.00 93.81 99 SER A N 1
ATOM 800 C CA . SER A 1 99 ? 10.002 -17.476 -23.237 1.00 93.81 99 SER A CA 1
ATOM 801 C C . SER A 1 99 ? 11.077 -16.768 -24.065 1.00 93.81 99 SER A C 1
ATOM 803 O O . SER A 1 99 ? 11.729 -15.828 -23.607 1.00 93.81 99 SER A O 1
ATOM 805 N N . TRP A 1 100 ? 11.328 -17.263 -25.279 1.00 95.06 100 TRP A N 1
ATOM 806 C CA . TRP A 1 100 ? 12.232 -16.599 -26.218 1.00 95.06 100 TRP A CA 1
ATOM 807 C C . TRP A 1 100 ? 11.564 -15.340 -26.778 1.00 95.06 100 TRP A C 1
ATOM 809 O O . TRP A 1 100 ? 10.427 -15.402 -27.243 1.00 95.06 100 TRP A O 1
ATOM 819 N N . SER A 1 101 ? 12.273 -14.213 -26.749 1.00 94.50 101 SER A N 1
ATOM 820 C CA . SER A 1 101 ? 11.854 -12.974 -27.403 1.00 94.50 101 SER A CA 1
ATOM 821 C C . SER A 1 101 ? 12.765 -12.696 -28.592 1.00 94.50 101 SER A C 1
ATOM 823 O O . SER A 1 101 ? 13.970 -12.512 -28.413 1.00 94.50 101 SER A O 1
ATOM 825 N N . ASP A 1 102 ? 12.178 -12.627 -29.789 1.00 95.31 102 ASP A N 1
ATOM 826 C CA . ASP A 1 102 ? 12.902 -12.265 -31.011 1.00 95.31 102 ASP A CA 1
ATOM 827 C C . ASP A 1 102 ? 13.419 -10.822 -30.946 1.00 95.31 102 ASP A C 1
ATOM 829 O O . ASP A 1 102 ? 14.579 -10.574 -31.266 1.00 95.31 102 ASP A O 1
ATOM 833 N N . ASP A 1 103 ? 12.609 -9.897 -30.422 1.00 94.88 103 ASP A N 1
ATOM 834 C CA . ASP A 1 103 ? 12.988 -8.489 -30.247 1.00 94.88 103 ASP A CA 1
ATOM 835 C C . ASP A 1 103 ? 14.185 -8.318 -29.300 1.00 94.88 103 ASP A C 1
ATOM 837 O O . ASP A 1 103 ? 15.063 -7.487 -29.531 1.00 94.88 103 ASP A O 1
ATOM 841 N N . ALA A 1 104 ? 14.235 -9.106 -28.220 1.00 93.88 104 ALA A N 1
ATOM 842 C CA . ALA A 1 104 ? 15.331 -9.057 -27.256 1.00 93.88 104 ALA A CA 1
ATOM 843 C C . ALA A 1 104 ? 16.514 -9.968 -27.631 1.00 93.88 104 ALA A C 1
ATOM 845 O O . ALA A 1 104 ? 17.561 -9.887 -26.982 1.00 93.88 104 ALA A O 1
ATOM 846 N N . GLY A 1 105 ? 16.344 -10.865 -28.610 1.00 96.81 105 GLY A N 1
ATOM 847 C CA . GLY A 1 105 ? 17.324 -11.885 -28.995 1.00 96.81 105 GLY A CA 1
ATOM 848 C C . GLY A 1 105 ? 17.733 -12.823 -27.852 1.00 96.81 105 GLY A C 1
ATOM 849 O O . GLY A 1 105 ? 18.863 -13.316 -27.839 1.00 96.81 105 GLY A O 1
ATOM 850 N N . ARG A 1 106 ? 16.870 -13.012 -26.843 1.00 96.44 106 ARG A N 1
ATOM 851 C CA . ARG A 1 106 ? 17.166 -13.811 -25.642 1.00 96.44 106 ARG A CA 1
ATOM 852 C C . ARG A 1 106 ? 15.906 -14.318 -24.949 1.00 96.44 106 ARG A C 1
ATOM 854 O O . ARG A 1 106 ? 14.801 -13.840 -25.194 1.00 96.44 106 ARG A O 1
ATOM 861 N N . VAL A 1 107 ? 16.103 -15.245 -24.015 1.00 96.00 107 VAL A N 1
ATOM 862 C CA . VAL A 1 107 ? 15.062 -15.668 -23.072 1.00 96.00 107 VAL A CA 1
ATOM 863 C C . VAL A 1 107 ? 14.728 -14.520 -22.111 1.00 96.00 107 VAL A C 1
ATOM 865 O O . VAL A 1 107 ? 15.625 -13.912 -21.515 1.00 96.00 107 VAL A O 1
ATOM 868 N N . VAL A 1 108 ? 13.437 -14.231 -21.962 1.00 94.50 108 VAL A N 1
ATOM 869 C CA . VAL A 1 108 ? 12.877 -13.200 -21.079 1.00 94.50 108 VAL A CA 1
ATOM 870 C C . VAL A 1 108 ? 11.759 -13.789 -20.222 1.00 94.50 108 VAL A C 1
ATOM 872 O O . VAL A 1 108 ? 11.200 -14.830 -20.557 1.00 94.50 108 VAL A O 1
ATOM 875 N N . ALA A 1 109 ? 11.450 -13.141 -19.100 1.00 92.38 109 ALA A N 1
ATOM 876 C CA . ALA A 1 109 ? 10.292 -13.503 -18.290 1.00 92.38 109 ALA A CA 1
ATOM 877 C C . ALA A 1 109 ? 8.993 -13.098 -19.009 1.00 92.38 109 ALA A C 1
ATOM 879 O O . ALA A 1 109 ? 8.896 -11.982 -19.528 1.00 92.38 109 ALA A O 1
ATOM 880 N N . ASP A 1 110 ? 8.015 -14.000 -19.024 1.00 86.44 110 ASP A N 1
ATOM 881 C CA . ASP A 1 110 ? 6.639 -13.747 -19.440 1.00 86.44 110 ASP A CA 1
ATOM 882 C C . ASP A 1 110 ? 5.778 -13.473 -18.195 1.00 86.44 110 ASP A C 1
ATOM 884 O O . ASP A 1 110 ? 5.832 -14.204 -17.206 1.00 86.44 110 ASP A O 1
ATOM 888 N N . TRP A 1 111 ? 4.993 -12.398 -18.246 1.00 85.19 111 TRP A N 1
ATOM 889 C CA . TRP A 1 111 ? 4.213 -11.864 -17.121 1.00 85.19 111 TRP A CA 1
ATOM 890 C C . TRP A 1 111 ? 2.705 -12.090 -17.285 1.00 85.19 111 TRP A C 1
ATOM 892 O O . TRP A 1 111 ? 1.900 -11.410 -16.655 1.00 85.19 111 TRP A O 1
ATOM 902 N N . LYS A 1 112 ? 2.307 -12.984 -18.195 1.00 87.50 112 LYS A N 1
ATOM 903 C CA . LYS A 1 112 ? 0.895 -13.231 -18.535 1.00 87.50 112 LYS A CA 1
ATOM 904 C C . LYS A 1 112 ? 0.216 -14.274 -17.657 1.00 87.50 112 LYS A C 1
ATOM 906 O O . LYS A 1 112 ? -0.984 -14.495 -17.823 1.00 87.50 112 LYS A O 1
ATOM 911 N N . GLU A 1 113 ? 0.961 -14.928 -16.772 1.00 91.81 113 GLU A N 1
ATOM 912 C CA . GLU A 1 113 ? 0.397 -15.965 -15.919 1.00 91.81 113 GLU A CA 1
ATOM 913 C C . GLU A 1 113 ? -0.712 -15.385 -15.025 1.00 91.81 113 GLU A C 1
ATOM 915 O O . GLU A 1 113 ? -0.560 -14.306 -14.446 1.00 91.81 113 GLU A O 1
ATOM 920 N N . PRO A 1 114 ? -1.871 -16.053 -14.937 1.00 93.12 114 PRO A N 1
ATOM 921 C CA . PRO A 1 114 ? -2.987 -15.551 -14.158 1.00 93.12 114 PRO A CA 1
ATOM 922 C C . PRO A 1 114 ? -2.698 -15.664 -12.658 1.00 93.12 114 PRO A C 1
ATOM 924 O O . PRO A 1 114 ? -2.454 -16.748 -12.134 1.00 93.12 114 PRO A O 1
ATOM 927 N N . HIS A 1 115 ? -2.828 -14.543 -11.952 1.00 93.81 115 HIS A N 1
ATOM 928 C CA . HIS A 1 115 ? -2.727 -14.478 -10.496 1.00 93.81 115 HIS A CA 1
ATOM 929 C C . HIS A 1 115 ? -4.108 -14.618 -9.838 1.00 93.81 115 HIS A C 1
ATOM 931 O O . HIS A 1 115 ? -5.120 -14.147 -10.363 1.00 93.81 115 HIS A O 1
ATOM 937 N N . THR A 1 116 ? -4.166 -15.225 -8.650 1.00 93.50 116 THR A N 1
ATOM 938 C CA . THR A 1 116 ? -5.401 -15.278 -7.850 1.00 93.50 116 THR A CA 1
ATOM 939 C C . THR A 1 116 ? -5.400 -14.175 -6.800 1.00 93.50 116 THR A C 1
ATOM 941 O O . THR A 1 116 ? -4.632 -14.214 -5.842 1.00 93.50 116 THR A O 1
ATOM 944 N N . CYS A 1 117 ? -6.307 -13.208 -6.936 1.00 94.12 117 CYS A N 1
ATOM 945 C CA . CYS A 1 117 ? -6.391 -12.058 -6.036 1.00 94.12 117 CYS A CA 1
ATOM 946 C C . CYS A 1 117 ? -7.676 -12.064 -5.200 1.00 94.12 117 CYS A C 1
ATOM 948 O O . 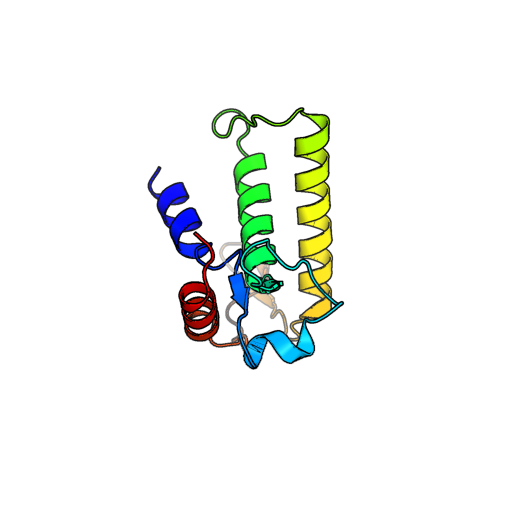CYS A 1 117 ? -8.718 -12.594 -5.597 1.00 94.12 117 CYS A O 1
ATOM 950 N N . ARG A 1 118 ? -7.640 -11.389 -4.046 1.00 95.44 118 ARG A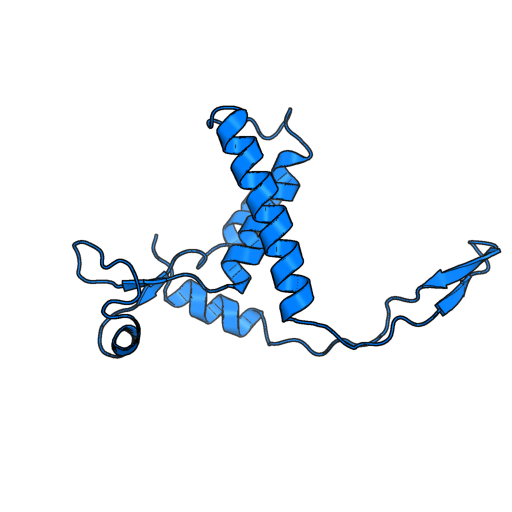 N 1
ATOM 951 C CA . ARG A 1 118 ? -8.870 -10.948 -3.373 1.00 95.44 118 ARG A CA 1
ATOM 952 C C . ARG A 1 118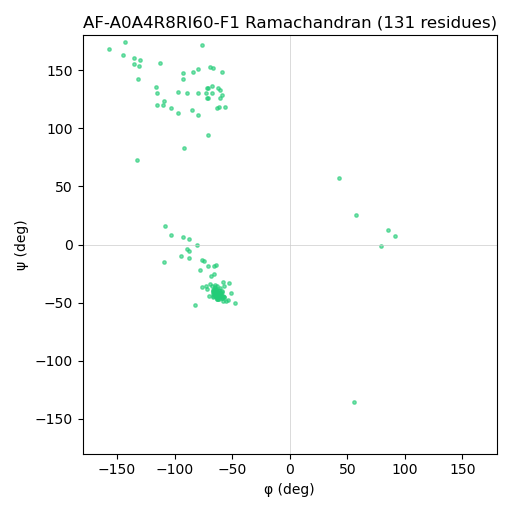 ? -9.562 -9.893 -4.238 1.00 95.44 118 ARG A C 1
ATOM 954 O O . ARG A 1 118 ? -8.908 -9.151 -4.966 1.00 95.44 118 ARG A O 1
ATOM 961 N N . ASN A 1 119 ? -10.887 -9.793 -4.137 1.00 97.06 119 ASN A N 1
ATOM 962 C CA . ASN A 1 119 ? -11.623 -8.734 -4.824 1.00 97.06 119 ASN A CA 1
ATOM 963 C C . ASN A 1 119 ? -11.325 -7.384 -4.154 1.00 97.06 119 ASN A C 1
ATOM 965 O O . ASN A 1 119 ? -11.975 -7.015 -3.174 1.00 97.06 119 ASN A O 1
ATOM 969 N N . PHE A 1 120 ? -10.338 -6.667 -4.689 1.00 96.25 120 PHE A N 1
ATOM 970 C CA . PHE A 1 120 ? -9.870 -5.406 -4.126 1.00 96.25 120 PHE A CA 1
ATOM 971 C C . PHE A 1 120 ? -10.970 -4.342 -4.072 1.00 96.25 120 PHE A C 1
ATOM 973 O O . PHE A 1 120 ? -11.076 -3.640 -3.076 1.00 96.25 120 PHE A O 1
ATOM 980 N N . ASN A 1 121 ? -11.852 -4.279 -5.074 1.00 96.19 121 ASN A N 1
ATOM 981 C CA . ASN A 1 121 ? -12.953 -3.312 -5.079 1.00 96.19 121 ASN A CA 1
ATOM 982 C C . ASN A 1 121 ? -13.880 -3.503 -3.876 1.00 96.19 121 ASN A C 1
ATOM 984 O O . ASN A 1 121 ? -14.250 -2.528 -3.238 1.00 96.19 121 ASN A O 1
ATOM 988 N N . ARG A 1 122 ? -14.210 -4.750 -3.517 1.00 97.50 122 ARG A N 1
ATOM 989 C CA . ARG A 1 122 ? -15.041 -5.021 -2.332 1.00 97.50 122 ARG A CA 1
ATOM 990 C C . ARG A 1 122 ? -14.339 -4.648 -1.030 1.00 97.50 122 ARG A C 1
ATOM 992 O O . ARG A 1 122 ? -14.983 -4.104 -0.141 1.00 97.50 122 ARG A O 1
ATOM 999 N N . VAL A 1 123 ? -13.043 -4.945 -0.928 1.00 96.50 123 VAL A N 1
ATOM 1000 C CA . VAL A 1 123 ? -12.225 -4.580 0.240 1.00 96.50 123 VAL A CA 1
ATOM 1001 C C . VAL A 1 123 ? -12.167 -3.061 0.389 1.00 96.50 123 VAL A C 1
ATOM 1003 O O . VAL A 1 123 ? -12.418 -2.536 1.469 1.00 96.50 123 VAL A O 1
ATOM 1006 N N . ARG A 1 124 ? -11.905 -2.356 -0.715 1.00 95.56 124 ARG A N 1
ATOM 1007 C CA . ARG A 1 124 ? -11.843 -0.899 -0.757 1.00 95.56 124 ARG A CA 1
ATOM 1008 C C . ARG A 1 124 ? -13.186 -0.264 -0.415 1.00 95.56 124 ARG A C 1
ATOM 1010 O O . ARG A 1 124 ? -13.208 0.634 0.410 1.00 95.56 124 ARG A O 1
ATOM 1017 N N . SER A 1 125 ? -14.294 -0.728 -0.996 1.00 96.12 125 SER A N 1
ATOM 1018 C CA . SER A 1 125 ? -15.625 -0.201 -0.663 1.00 96.12 125 SER A CA 1
ATOM 1019 C C . SER A 1 125 ? -15.920 -0.327 0.828 1.00 96.12 125 SER A C 1
ATOM 1021 O O . SER A 1 125 ? -16.316 0.653 1.443 1.00 96.12 125 SER A O 1
ATOM 1023 N N . TRP A 1 126 ? -15.633 -1.488 1.429 1.00 95.81 126 TRP A N 1
ATOM 1024 C CA . TRP A 1 126 ? -15.795 -1.657 2.872 1.00 95.81 126 TRP A CA 1
ATOM 1025 C C . TRP A 1 126 ? -14.910 -0.683 3.666 1.00 95.81 126 TRP A C 1
ATOM 1027 O O . TRP A 1 126 ? -15.392 -0.063 4.607 1.00 95.81 126 TRP A O 1
ATOM 1037 N N . ALA A 1 127 ? -13.649 -0.484 3.273 1.00 95.56 127 ALA A N 1
ATOM 1038 C CA . ALA A 1 127 ? -12.766 0.468 3.951 1.00 95.56 127 ALA A CA 1
ATOM 1039 C C . ALA A 1 127 ? -13.240 1.926 3.810 1.00 95.56 127 ALA A C 1
ATOM 1041 O O . ALA A 1 127 ? -13.132 2.715 4.746 1.00 95.56 127 ALA A O 1
ATOM 1042 N N . GLU A 1 128 ? -13.791 2.290 2.650 1.00 95.00 128 GLU A N 1
ATOM 1043 C CA . GLU A 1 128 ? -14.359 3.617 2.412 1.00 95.00 128 GLU A CA 1
ATOM 1044 C C . GLU A 1 128 ? -15.620 3.881 3.241 1.00 95.00 128 GLU A C 1
ATOM 1046 O O . GLU A 1 128 ? -15.804 5.011 3.694 1.00 95.00 128 GLU A O 1
ATOM 1051 N N . ASP A 1 129 ? -16.458 2.866 3.463 1.00 94.94 129 ASP A N 1
ATOM 1052 C CA . ASP A 1 129 ? -17.669 2.977 4.288 1.00 94.94 129 ASP A CA 1
ATOM 1053 C C . ASP A 1 129 ? -17.340 3.251 5.769 1.00 94.94 129 ASP A C 1
ATOM 1055 O O . ASP A 1 129 ? -18.134 3.872 6.474 1.00 94.94 129 ASP A O 1
ATOM 1059 N N . HIS A 1 130 ? -16.147 2.847 6.222 1.00 94.50 130 HIS A N 1
ATOM 1060 C CA . HIS A 1 130 ? -15.641 3.065 7.586 1.00 94.50 130 HIS A CA 1
ATOM 1061 C C . HIS A 1 130 ? -14.615 4.200 7.662 1.00 94.50 130 HIS A C 1
ATOM 1063 O O . HIS A 1 130 ? -13.963 4.381 8.695 1.00 94.50 130 HIS A O 1
ATOM 1069 N N . PHE A 1 131 ? -14.434 4.943 6.566 1.00 91.25 131 PHE A N 1
ATOM 1070 C CA . PHE A 1 131 ? -13.404 5.963 6.461 1.00 91.25 131 PHE A CA 1
ATOM 1071 C C . PHE A 1 131 ? -13.570 7.027 7.543 1.00 91.25 131 PHE A C 1
ATOM 1073 O O . PHE A 1 131 ? -14.633 7.632 7.692 1.00 91.25 131 PHE A O 1
ATOM 1080 N N . ARG A 1 132 ? -12.475 7.287 8.252 1.00 87.00 132 ARG A N 1
ATOM 1081 C CA . ARG A 1 132 ? -12.351 8.422 9.153 1.00 87.00 132 ARG A CA 1
ATOM 1082 C C . ARG A 1 132 ? -11.908 9.652 8.344 1.00 87.00 132 ARG A C 1
ATOM 1084 O O . ARG A 1 132 ? -10.799 9.614 7.810 1.00 87.00 132 ARG A O 1
ATOM 1091 N N . PRO A 1 133 ? -12.742 10.706 8.249 1.00 72.38 133 PRO A N 1
ATOM 1092 C CA . PRO A 1 133 ? -12.405 11.938 7.536 1.00 72.38 133 PRO A CA 1
ATOM 1093 C C . PRO A 1 133 ? -11.173 12.658 8.085 1.00 72.38 133 PRO A C 1
ATOM 1095 O O . PRO A 1 133 ? -10.958 12.606 9.319 1.00 72.38 133 PRO A O 1
#

Sequence (133 aa):
MEIDAAWKSLLKGQYMNLVGNEASSMVGHTWKDDHGNYEVALDVMHTLHCVNKVRMALDPDYYKEEESPRIHRMHVDHCLDYLRQTVQCHSDLTPMVFSWSDDAGRVVADWKEPHTCRNFNRVRSWAEDHFRP

Foldseek 3Di:
DVVVVVLVVQLQLQKFWDDDPRCVVVVVVADADPVRTGIDGDLVSVLSVLVVLLVLVVCCVPNPDPDDPVVSVVSNVVSVVSNVVVCVVVVFPQDFDWDQDPVVNGIDTDPPGDGDDDPVVVVSVVSNVRGDD

Radius of gyration: 19.2 Å; Cα contacts (8 Å, |Δi|>4): 120; chains: 1; bounding box: 38×39×55 Å

Secondary structure (DSSP, 8-state):
-HHHHHHHHHTTTSSEEE-TTGGGGGTTTS-B-TTSPEEE--HHHHHHHHHHHHHHHT-TTTS--SS-HHHHHHHHHHHHHHHHHHHHHH------EEEEETTTTEEEEE--SPP----HHHHHHHHHHTB--

Solvent-accessible surface area (backbone atoms only — not comparable to full-atom values): 7918 Å² total; per-residue (Å²): 105,75,68,54,54,50,52,56,60,70,48,49,24,32,44,23,50,35,53,76,79,78,26,60,85,40,69,92,72,50,57,66,49,99,88,67,33,35,52,46,59,51,66,71,37,50,51,50,50,28,52,51,49,49,58,42,66,75,38,55,89,78,48,70,70,90,55,57,73,69,56,48,50,51,52,44,54,49,28,53,51,49,49,52,50,50,54,62,70,65,54,80,79,68,72,80,44,74,43,79,34,78,93,74,72,40,78,40,81,47,86,80,66,81,77,92,75,77,67,57,68,63,54,44,51,56,30,44,77,32,38,54,131

Organism: Colletotrichum trifolii (NCBI:txid5466)

Mean predicted aligned error: 4.42 Å

InterPro domains:
  IPR021765 Mycotoxin biosynthesis protein UstYa-like [PF11807] (2-130)
  IPR021765 Mycotoxin biosynthesis protein UstYa-like [PTHR33365] (2-130)

Nearest PDB structures (foldseek):
  8iy5-assembly1_R  TM=2.515E-01  e=1.443E+00  Homo sapiens
  8wz2-assembly1_R  TM=2.703E-01  e=6.654E+00  Homo sapiens
  8xgr-assembly1_R  TM=2.367E-01  e=6.654E+00  Homo sapiens